Protein AF-A0A937LI56-F1 (afdb_monomer_lite)

Foldseek 3Di:
DKDKDKDWDCPVFWFTKIWIDINNHTDDIDTCCVVVVDPRNGNDGCPVRD

Sequence (50 aa):
MSNVTLGLAGAIGHDPAAALFVDGELVAAVEEERLVRRKHAKEALPYLAA

Secondary structure (DSSP, 8-state):
---EEEEEE-TTSSS-EEEEEETTEEEEEEEHHHHH--GGGTT--STTT-

Structure (mmCIF, N/CA/C/O backbone):
data_AF-A0A937LI56-F1
#
_entry.id   AF-A0A937LI56-F1
#
loop_
_atom_site.group_PDB
_atom_site.id
_atom_site.type_symbol
_atom_site.label_atom_id
_atom_site.label_alt_id
_atom_site.label_comp_id
_atom_site.label_asym_id
_atom_site.label_entity_id
_atom_site.label_seq_id
_atom_site.pdbx_PDB_ins_code
_atom_site.Cartn_x
_atom_site.Cartn_y
_atom_site.Cartn_z
_atom_site.occupancy
_atom_site.B_iso_or_equiv
_atom_site.auth_seq_id
_atom_site.auth_comp_id
_atom_site.auth_asym_id
_atom_site.auth_atom_id
_atom_site.pdbx_PDB_model_num
ATOM 1 N N . MET A 1 1 ? -20.144 4.195 13.914 1.00 83.69 1 MET A N 1
ATOM 2 C CA . MET A 1 1 ? -19.613 4.016 12.547 1.00 83.69 1 MET A CA 1
ATOM 3 C C . MET A 1 1 ? -18.114 3.914 12.680 1.00 83.69 1 MET A C 1
ATOM 5 O O . MET A 1 1 ? -17.570 4.725 13.419 1.00 83.69 1 MET A O 1
ATOM 9 N N . SER A 1 2 ? -17.492 2.927 12.041 1.00 92.50 2 SER A N 1
ATOM 10 C CA . SER A 1 2 ? -16.034 2.794 12.054 1.00 92.50 2 SER A CA 1
ATOM 11 C C . SER A 1 2 ? -15.393 3.816 11.122 1.00 92.50 2 SER A C 1
ATOM 13 O O . SER A 1 2 ? -15.908 4.064 10.030 1.00 92.50 2 SER A O 1
ATOM 15 N N . ASN A 1 3 ? -14.291 4.415 11.560 1.00 97.62 3 ASN A N 1
ATOM 16 C CA . ASN A 1 3 ? -13.452 5.280 10.745 1.00 97.62 3 ASN A CA 1
ATOM 17 C C . ASN A 1 3 ? -12.478 4.416 9.936 1.00 97.62 3 ASN A C 1
ATOM 19 O O . ASN A 1 3 ? -11.762 3.598 10.512 1.00 97.62 3 ASN A O 1
ATOM 23 N N . VAL A 1 4 ? -12.448 4.596 8.617 1.00 98.25 4 VAL A N 1
ATOM 24 C CA . VAL A 1 4 ? -11.586 3.825 7.714 1.00 98.25 4 VAL A CA 1
ATOM 25 C C . VAL A 1 4 ? -10.647 4.779 6.990 1.00 98.25 4 VAL A C 1
ATOM 27 O O . VAL A 1 4 ? -11.100 5.698 6.309 1.00 98.25 4 VAL A O 1
ATOM 30 N N . THR A 1 5 ? -9.343 4.534 7.114 1.00 98.56 5 THR A N 1
ATOM 31 C CA . THR A 1 5 ? -8.294 5.364 6.509 1.00 98.56 5 THR A CA 1
ATOM 32 C C . THR A 1 5 ? -7.442 4.521 5.567 1.00 98.56 5 THR A C 1
ATOM 34 O O . THR A 1 5 ? -6.919 3.483 5.970 1.00 98.56 5 THR A O 1
ATOM 37 N N . LEU A 1 6 ? -7.258 5.001 4.334 1.00 98.19 6 LEU A N 1
ATOM 38 C CA . LEU A 1 6 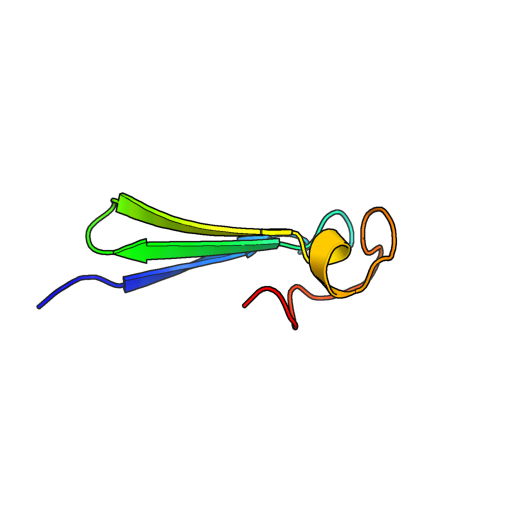? -6.299 4.456 3.372 1.00 98.19 6 LEU A CA 1
ATOM 39 C C . LEU A 1 6 ? -5.045 5.339 3.344 1.00 98.19 6 LEU A C 1
ATOM 41 O O . LEU A 1 6 ? -5.102 6.500 2.938 1.00 98.19 6 LEU A O 1
ATOM 45 N N . GLY A 1 7 ? -3.918 4.792 3.790 1.00 98.19 7 GLY A N 1
ATOM 46 C CA . GLY A 1 7 ? -2.601 5.409 3.670 1.00 98.19 7 GLY A CA 1
ATOM 47 C C . GLY A 1 7 ? -1.931 5.006 2.360 1.00 98.19 7 GLY A C 1
ATOM 48 O O . GLY A 1 7 ? -1.960 3.833 1.997 1.00 98.19 7 GLY A O 1
ATOM 49 N N . LEU A 1 8 ? -1.307 5.965 1.675 1.00 97.94 8 LEU A N 1
ATOM 50 C CA . LEU A 1 8 ? -0.588 5.756 0.417 1.00 9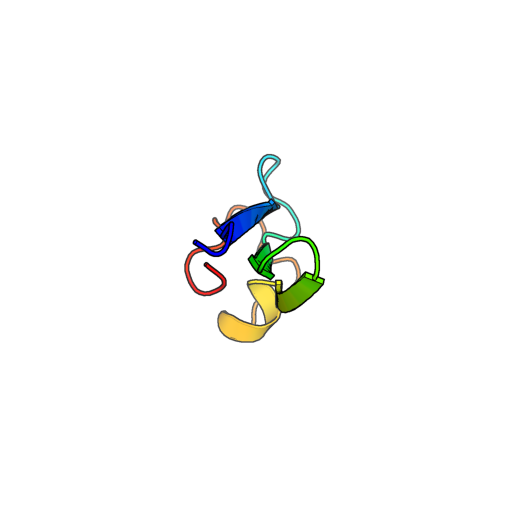7.94 8 LEU A CA 1
ATOM 51 C C . LEU A 1 8 ? 0.851 6.267 0.538 1.00 97.94 8 LEU A C 1
ATOM 53 O O . LEU A 1 8 ? 1.088 7.357 1.062 1.00 97.94 8 LEU A O 1
ATOM 57 N N . ALA A 1 9 ? 1.800 5.493 0.021 1.00 97.12 9 ALA A N 1
ATOM 58 C CA . ALA A 1 9 ? 3.218 5.835 -0.053 1.00 97.12 9 ALA A CA 1
ATOM 59 C C . ALA A 1 9 ? 3.717 5.833 -1.508 1.00 97.12 9 ALA A C 1
ATOM 61 O O . ALA A 1 9 ? 3.040 5.354 -2.417 1.00 97.12 9 ALA A O 1
ATOM 62 N N . GLY A 1 10 ? 4.922 6.366 -1.731 1.00 95.19 10 GLY A N 1
ATOM 63 C CA . GLY A 1 10 ? 5.563 6.379 -3.052 1.00 95.19 10 GLY A CA 1
ATOM 64 C C . GLY A 1 10 ? 5.357 7.649 -3.877 1.00 95.19 10 GLY A C 1
ATOM 65 O O . GLY A 1 10 ? 5.673 7.653 -5.062 1.00 95.19 10 GLY A O 1
ATOM 66 N N . ALA A 1 11 ? 4.897 8.752 -3.273 1.00 93.50 11 ALA A N 1
ATOM 67 C CA . ALA A 1 11 ? 4.664 10.027 -3.971 1.00 93.50 11 ALA A CA 1
ATOM 68 C C . ALA A 1 11 ? 5.910 10.606 -4.679 1.00 93.50 11 ALA A C 1
ATOM 70 O O . ALA A 1 11 ? 5.779 11.400 -5.605 1.00 93.50 11 ALA A O 1
ATOM 71 N N . ILE A 1 12 ? 7.113 10.197 -4.264 1.00 93.62 12 ILE A N 1
ATOM 72 C CA . ILE A 1 12 ? 8.391 10.576 -4.890 1.00 93.62 12 ILE A CA 1
ATOM 73 C C . ILE A 1 12 ? 8.947 9.498 -5.841 1.00 93.62 12 ILE A C 1
ATOM 75 O O . ILE A 1 12 ? 10.110 9.560 -6.230 1.00 93.62 12 ILE A O 1
ATOM 79 N N . GLY A 1 13 ? 8.142 8.495 -6.205 1.00 93.56 13 GLY A N 1
ATOM 80 C CA . GLY A 1 13 ? 8.495 7.467 -7.189 1.00 93.56 13 GLY A CA 1
ATOM 81 C C . GLY A 1 13 ? 9.366 6.318 -6.667 1.00 93.56 13 GLY A C 1
ATOM 82 O O . GLY A 1 13 ? 9.984 5.620 -7.471 1.00 93.56 13 GLY A O 1
ATOM 83 N N . HIS A 1 14 ? 9.434 6.101 -5.352 1.00 96.81 14 HIS A N 1
ATOM 84 C CA . HIS A 1 14 ? 10.204 5.015 -4.735 1.00 96.81 14 HIS A CA 1
ATOM 85 C C . HIS A 1 14 ? 9.382 4.305 -3.655 1.00 96.81 14 HIS A C 1
ATOM 87 O O . HIS A 1 14 ? 8.686 4.980 -2.900 1.00 96.81 14 HIS A O 1
ATOM 93 N N . ASP A 1 15 ? 9.480 2.973 -3.596 1.00 96.88 15 ASP A N 1
ATOM 94 C CA . ASP A 1 15 ? 8.779 2.092 -2.647 1.00 96.88 15 ASP A CA 1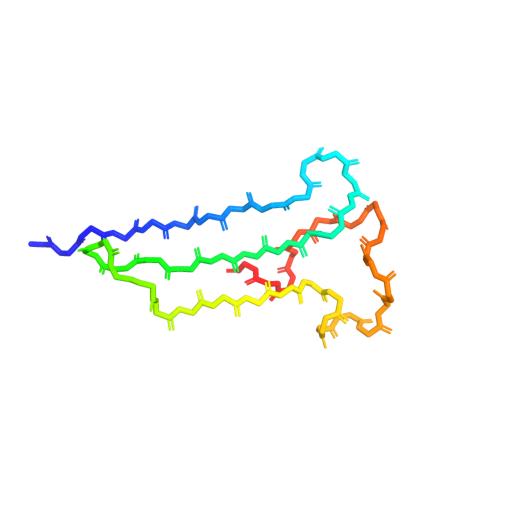
ATOM 95 C C . ASP A 1 15 ? 7.283 2.446 -2.447 1.00 96.88 15 ASP A C 1
ATOM 97 O O . ASP A 1 15 ? 6.848 2.736 -1.329 1.00 96.88 15 ASP A O 1
ATOM 101 N N . PRO A 1 16 ? 6.464 2.468 -3.521 1.00 98.25 16 PRO A N 1
ATOM 102 C CA . PRO A 1 16 ? 5.021 2.625 -3.384 1.00 98.25 16 PRO A CA 1
ATOM 103 C C . PRO A 1 16 ? 4.416 1.488 -2.555 1.00 98.25 16 PRO A C 1
ATOM 105 O O . PRO A 1 16 ? 4.763 0.315 -2.710 1.00 98.25 16 PRO A O 1
ATOM 108 N N . ALA A 1 17 ? 3.491 1.850 -1.672 1.00 98.56 17 ALA A N 1
ATOM 109 C CA . ALA A 1 17 ? 2.808 0.943 -0.759 1.00 98.56 17 ALA A CA 1
ATOM 110 C C . ALA A 1 17 ? 1.446 1.517 -0.356 1.00 98.56 17 ALA A C 1
ATOM 112 O O . ALA A 1 17 ? 1.201 2.718 -0.521 1.00 98.56 17 ALA A O 1
ATOM 113 N N . ALA A 1 18 ? 0.594 0.675 0.223 1.00 98.69 18 ALA A N 1
ATOM 114 C CA . ALA A 1 18 ? -0.654 1.100 0.843 1.00 98.69 18 ALA A CA 1
ATOM 115 C C . ALA A 1 18 ? -0.862 0.434 2.210 1.00 98.69 18 ALA A C 1
ATOM 117 O O . ALA A 1 18 ? -0.337 -0.652 2.478 1.00 98.69 18 ALA A O 1
ATOM 118 N N . ALA A 1 19 ? -1.626 1.101 3.077 1.00 98.75 19 ALA A N 1
ATOM 119 C CA . ALA A 1 19 ? -2.007 0.601 4.394 1.00 98.75 19 ALA A CA 1
ATOM 120 C C . ALA A 1 19 ? -3.468 0.937 4.710 1.00 98.75 19 ALA A C 1
ATOM 122 O O . ALA A 1 19 ? -3.904 2.073 4.516 1.00 98.75 19 ALA A O 1
ATOM 123 N N . LEU A 1 20 ? -4.210 -0.036 5.234 1.00 98.56 20 LEU A N 1
ATOM 124 C CA . LEU A 1 20 ? -5.593 0.120 5.665 1.00 98.56 20 LEU A CA 1
ATOM 125 C C . LEU A 1 20 ? -5.647 0.178 7.190 1.00 98.56 20 LEU A C 1
ATOM 127 O O . LEU A 1 20 ? -5.162 -0.731 7.869 1.00 98.56 20 LEU A O 1
ATOM 131 N N . PHE A 1 21 ? -6.281 1.226 7.709 1.00 98.69 21 PHE A N 1
ATOM 132 C CA . PHE A 1 21 ? -6.580 1.372 9.128 1.00 98.69 21 PHE A CA 1
ATOM 133 C C . PHE A 1 21 ? -8.086 1.355 9.367 1.00 98.69 21 PHE A C 1
ATOM 135 O O . PHE A 1 21 ? -8.840 1.987 8.622 1.00 98.69 21 PHE A O 1
ATOM 142 N N . VAL A 1 22 ? -8.509 0.685 10.437 1.00 98.56 22 VAL A N 1
ATOM 143 C CA . VAL A 1 22 ? -9.891 0.695 10.933 1.00 98.56 22 VAL A CA 1
ATOM 144 C C . VAL A 1 22 ? -9.864 1.141 12.387 1.00 98.56 22 VAL A C 1
ATOM 146 O O . VAL A 1 22 ? -9.217 0.511 13.214 1.00 98.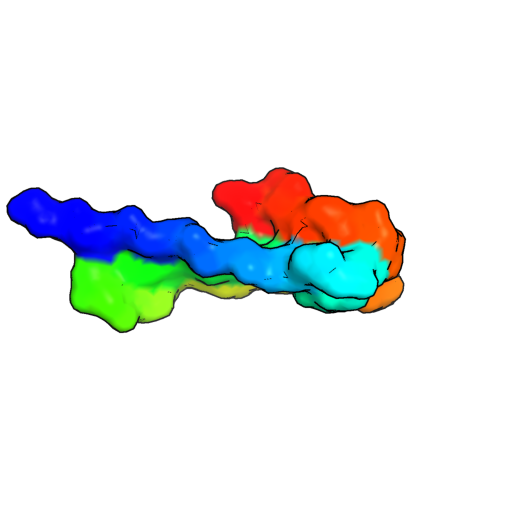56 22 VAL A O 1
ATOM 149 N N . ASP A 1 23 ? -10.524 2.259 12.686 1.00 98.12 23 ASP A N 1
ATOM 150 C CA . ASP A 1 23 ? -10.593 2.848 14.030 1.00 98.12 23 ASP A CA 1
ATOM 151 C C . ASP A 1 23 ? -9.208 3.081 14.677 1.00 98.12 23 ASP A C 1
ATOM 153 O O . ASP A 1 23 ? -9.043 3.010 15.890 1.00 98.12 23 ASP A O 1
ATOM 157 N N . GLY A 1 24 ? -8.205 3.402 13.848 1.00 97.56 24 GLY A N 1
ATOM 158 C CA . GLY A 1 24 ? -6.821 3.654 14.269 1.00 97.56 24 GLY A CA 1
ATOM 159 C C . GLY A 1 24 ? -5.924 2.412 14.304 1.00 97.56 24 GLY A C 1
ATOM 160 O O . GLY A 1 24 ? -4.709 2.563 14.407 1.00 97.56 24 GLY A O 1
ATOM 161 N N . GLU A 1 25 ? -6.485 1.213 14.140 1.00 98.44 25 GLU A N 1
ATOM 162 C CA . GLU A 1 25 ? -5.740 -0.048 14.117 1.00 98.44 25 GLU A CA 1
ATOM 163 C C . GLU A 1 25 ? -5.313 -0.422 12.697 1.00 98.44 25 GLU A C 1
ATOM 165 O O . GLU A 1 25 ? -6.108 -0.350 11.757 1.00 98.44 25 GLU A O 1
ATOM 170 N N . LEU A 1 26 ? -4.058 -0.851 12.537 1.00 98.19 26 LEU A N 1
ATOM 171 C CA . LEU A 1 26 ? -3.536 -1.329 11.258 1.00 98.19 26 LEU A CA 1
ATOM 172 C C . LEU A 1 26 ? -4.090 -2.726 10.959 1.00 98.19 26 LEU A C 1
ATOM 174 O O . LEU A 1 26 ? -3.750 -3.687 11.648 1.00 98.19 26 LEU A O 1
ATOM 178 N N . VAL A 1 27 ? -4.890 -2.855 9.900 1.00 98.50 27 VAL A N 1
ATOM 179 C CA . VAL A 1 27 ? -5.489 -4.145 9.509 1.00 98.50 27 VAL A CA 1
ATOM 180 C C . VAL A 1 27 ? -4.779 -4.806 8.329 1.00 98.50 27 VAL A C 1
ATOM 182 O O . VAL A 1 27 ? -4.752 -6.031 8.239 1.00 98.50 27 VAL A O 1
ATOM 185 N N . ALA A 1 28 ? -4.183 -4.019 7.432 1.00 98.56 28 ALA A N 1
ATOM 186 C CA . ALA A 1 28 ? -3.401 -4.526 6.309 1.00 98.56 28 ALA A CA 1
ATOM 187 C C . ALA A 1 28 ? -2.364 -3.494 5.860 1.00 98.56 28 ALA A C 1
ATOM 189 O O . ALA A 1 28 ? -2.623 -2.293 5.894 1.00 98.56 28 ALA A O 1
ATOM 190 N N . ALA A 1 29 ? -1.210 -3.965 5.396 1.00 98.62 29 ALA A N 1
ATOM 191 C CA . ALA A 1 29 ? -0.215 -3.154 4.707 1.00 98.62 29 ALA A CA 1
ATOM 192 C C . ALA A 1 29 ? 0.534 -4.015 3.693 1.00 98.62 29 ALA A C 1
ATOM 194 O O . ALA A 1 29 ? 0.875 -5.165 3.982 1.00 98.62 29 ALA A O 1
ATOM 195 N N . VAL A 1 30 ? 0.804 -3.459 2.515 1.00 98.62 30 VAL A N 1
ATOM 196 C CA . VAL A 1 30 ? 1.561 -4.153 1.473 1.00 98.62 30 VAL A CA 1
ATOM 197 C C . VAL A 1 30 ? 2.338 -3.159 0.616 1.00 98.62 30 VAL A C 1
ATOM 199 O O . VAL A 1 30 ? 1.845 -2.088 0.264 1.00 98.62 30 VAL A O 1
ATOM 202 N N . GLU A 1 31 ? 3.575 -3.518 0.281 1.00 98.50 31 GLU A N 1
ATOM 203 C CA . GLU A 1 31 ? 4.366 -2.796 -0.715 1.00 98.50 31 GLU A CA 1
ATOM 204 C C . GLU A 1 31 ? 4.033 -3.306 -2.120 1.00 98.50 31 GLU A C 1
ATOM 206 O O . GLU A 1 31 ? 3.958 -4.518 -2.351 1.00 98.50 31 GLU A O 1
ATOM 211 N N . GLU A 1 32 ? 3.930 -2.390 -3.083 1.00 98.56 32 GLU A N 1
ATOM 212 C CA . GLU A 1 32 ? 3.618 -2.693 -4.484 1.00 98.56 32 GLU A CA 1
ATOM 213 C C . GLU A 1 32 ? 4.602 -3.722 -5.061 1.00 98.56 32 GLU A C 1
ATOM 215 O O . GLU A 1 32 ? 4.208 -4.639 -5.783 1.00 98.56 32 GLU A O 1
ATOM 220 N N . GLU A 1 33 ? 5.889 -3.640 -4.692 1.00 98.62 33 GLU A N 1
ATOM 221 C CA . GLU A 1 33 ? 6.930 -4.551 -5.185 1.00 98.62 33 GLU A CA 1
ATOM 222 C C . GLU A 1 33 ? 6.655 -6.029 -4.879 1.00 98.62 33 GLU A C 1
ATOM 224 O O . GLU A 1 33 ? 7.101 -6.911 -5.623 1.00 98.62 33 GLU A O 1
ATOM 229 N N . ARG A 1 34 ? 5.894 -6.324 -3.814 1.00 98.44 34 ARG A N 1
ATOM 230 C CA . ARG A 1 34 ? 5.516 -7.697 -3.461 1.00 98.44 34 ARG A CA 1
ATOM 231 C C . ARG A 1 34 ? 4.532 -8.272 -4.469 1.00 98.44 34 ARG A C 1
ATOM 233 O O . ARG A 1 34 ? 4.597 -9.474 -4.723 1.00 98.44 34 ARG A O 1
ATOM 240 N N . LEU A 1 35 ? 3.714 -7.415 -5.076 1.00 98.38 35 LEU A N 1
ATOM 241 C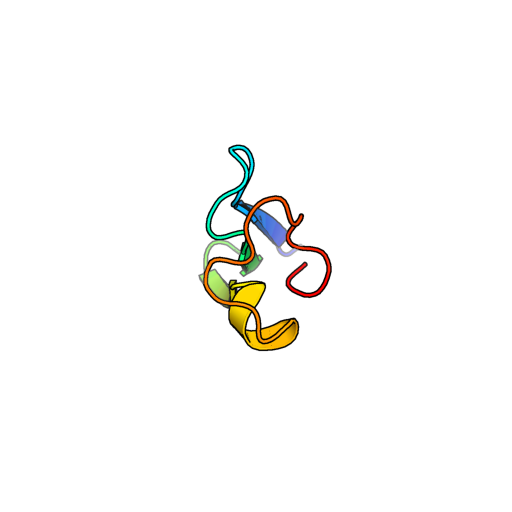 CA . LEU A 1 35 ? 2.644 -7.757 -6.006 1.00 98.38 35 LEU A CA 1
ATOM 242 C C . LEU A 1 35 ? 3.134 -7.709 -7.458 1.00 98.38 35 LEU A C 1
ATOM 244 O O .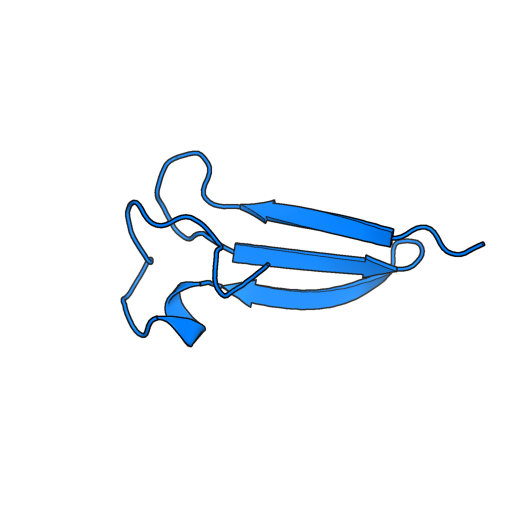 LEU A 1 35 ? 2.986 -8.688 -8.184 1.00 98.38 35 LEU A O 1
ATOM 248 N N . VAL A 1 36 ? 3.825 -6.635 -7.859 1.00 97.81 36 VAL A N 1
ATOM 249 C CA . VAL A 1 36 ? 4.371 -6.493 -9.226 1.00 97.81 36 VAL A CA 1
ATOM 250 C C . VAL A 1 36 ? 5.684 -7.249 -9.446 1.00 97.81 36 VAL A C 1
ATOM 252 O O . VAL A 1 36 ? 6.187 -7.313 -10.565 1.00 97.81 36 VAL A O 1
ATOM 255 N N . ARG A 1 37 ? 6.276 -7.803 -8.379 1.00 98.00 37 ARG A N 1
ATOM 256 C CA . ARG A 1 37 ? 7.532 -8.580 -8.402 1.00 98.00 37 ARG A CA 1
ATOM 257 C C . ARG A 1 37 ? 8.734 -7.812 -8.970 1.00 98.00 37 ARG A C 1
ATOM 259 O O . ARG A 1 37 ? 9.686 -8.411 -9.467 1.00 98.00 37 ARG A O 1
ATOM 266 N N . ARG A 1 38 ? 8.718 -6.482 -8.853 1.00 97.75 38 ARG A N 1
ATOM 267 C CA . ARG A 1 38 ? 9.772 -5.566 -9.309 1.00 97.75 38 ARG A CA 1
ATOM 268 C C . ARG A 1 38 ? 10.328 -4.792 -8.121 1.00 97.75 38 ARG A C 1
ATOM 270 O O . ARG A 1 38 ? 9.617 -3.970 -7.551 1.00 97.75 38 ARG A O 1
ATOM 277 N N . LYS A 1 39 ? 11.600 -5.026 -7.789 1.00 98.00 39 LYS A N 1
ATOM 278 C CA . LYS A 1 39 ? 12.286 -4.397 -6.650 1.00 98.00 39 LYS A CA 1
ATOM 279 C C . LYS A 1 39 ? 12.152 -2.865 -6.679 1.00 98.00 39 LYS A C 1
ATOM 281 O O . LYS A 1 39 ? 12.377 -2.246 -7.721 1.00 98.00 39 LYS A O 1
ATOM 286 N N . HIS A 1 40 ? 11.795 -2.286 -5.540 1.00 96.81 40 HIS A N 1
ATOM 287 C CA . HIS A 1 40 ? 11.484 -0.882 -5.256 1.00 96.81 40 HIS A CA 1
ATOM 288 C C . HIS A 1 40 ? 10.297 -0.282 -6.003 1.00 96.81 40 HIS A C 1
ATOM 290 O O . HIS A 1 40 ? 9.985 0.890 -5.802 1.00 96.81 40 HIS A O 1
ATOM 296 N N . ALA A 1 41 ? 9.685 -1.043 -6.917 1.00 97.31 41 ALA A N 1
ATOM 297 C CA . ALA A 1 41 ? 8.612 -0.602 -7.798 1.00 97.31 41 ALA A CA 1
ATOM 298 C C . ALA A 1 41 ? 8.785 0.852 -8.299 1.00 97.31 41 ALA A C 1
ATOM 300 O O . ALA A 1 41 ? 7.826 1.615 -8.337 1.00 97.31 41 ALA A O 1
ATOM 301 N N . LYS A 1 42 ? 10.010 1.232 -8.702 1.00 97.44 42 LYS A N 1
ATOM 302 C CA . LYS A 1 42 ? 10.353 2.619 -9.062 1.00 97.44 42 LYS A CA 1
ATOM 303 C C . LYS A 1 42 ? 9.399 3.196 -10.103 1.00 97.44 42 LYS A C 1
ATOM 305 O O . LYS A 1 42 ? 9.077 2.520 -11.081 1.00 97.44 42 LYS A O 1
ATOM 310 N N . GLU A 1 43 ? 8.975 4.436 -9.891 1.00 96.25 43 GLU A N 1
ATOM 311 C CA . GLU A 1 43 ? 8.033 5.164 -10.755 1.00 96.25 43 GLU A CA 1
ATOM 312 C C . GLU A 1 43 ? 6.654 4.491 -10.916 1.00 96.25 43 GLU A C 1
ATOM 314 O O . GLU A 1 43 ? 5.878 4.882 -11.783 1.00 96.25 43 GLU A O 1
ATOM 319 N N . ALA A 1 44 ? 6.319 3.483 -10.099 1.00 95.69 44 ALA A N 1
ATOM 320 C CA . ALA A 1 44 ? 4.953 2.972 -10.018 1.00 95.69 44 ALA A CA 1
ATOM 321 C C . ALA A 1 44 ? 4.125 3.759 -8.998 1.00 95.69 44 ALA A C 1
ATOM 323 O O . ALA A 1 44 ? 4.645 4.341 -8.045 1.00 95.69 44 ALA A O 1
ATOM 324 N N . LEU A 1 45 ? 2.812 3.713 -9.191 1.00 96.12 45 LEU A N 1
ATOM 325 C CA . LEU A 1 45 ? 1.830 4.029 -8.161 1.00 96.12 45 LEU A CA 1
ATOM 326 C C . LEU A 1 45 ? 1.547 2.764 -7.329 1.00 96.12 45 LEU A C 1
ATOM 328 O O . LEU A 1 45 ? 1.762 1.662 -7.839 1.00 96.12 45 LEU A O 1
ATOM 332 N N . PRO A 1 46 ? 1.040 2.885 -6.089 1.00 97.12 46 PRO A N 1
ATOM 333 C CA . PRO A 1 46 ? 0.578 1.745 -5.293 1.00 97.12 46 PRO A CA 1
ATOM 334 C C . PRO A 1 46 ? -0.768 1.214 -5.823 1.00 97.12 46 PRO A C 1
ATOM 336 O O . PRO A 1 46 ? -1.782 1.301 -5.140 1.00 97.12 46 PRO A O 1
ATOM 339 N N . TYR A 1 47 ? -0.810 0.763 -7.080 1.00 97.06 47 TYR A N 1
ATOM 340 C CA . TYR A 1 47 ? -2.050 0.392 -7.767 1.00 97.06 47 TYR A CA 1
ATOM 341 C C . TYR A 1 47 ? -2.565 -0.986 -7.356 1.00 97.06 47 TYR A C 1
ATOM 343 O O . TYR A 1 47 ? -3.762 -1.138 -7.151 1.00 97.06 47 TYR A O 1
ATOM 351 N N . LEU A 1 48 ? -1.687 -1.988 -7.254 1.00 97.81 48 LEU A N 1
ATOM 352 C CA . LEU A 1 48 ? -2.081 -3.309 -6.763 1.00 97.81 48 LEU A CA 1
ATOM 353 C C . LEU A 1 48 ? -2.161 -3.343 -5.234 1.00 97.81 48 LEU A C 1
ATOM 355 O O . LEU A 1 48 ? -2.848 -4.198 -4.681 1.00 97.81 48 LEU A O 1
ATOM 359 N N . ALA A 1 49 ? -1.415 -2.464 -4.562 1.00 97.88 49 ALA A N 1
ATOM 360 C CA . ALA A 1 49 ? -1.380 -2.382 -3.110 1.00 97.88 49 ALA A CA 1
ATOM 361 C C . ALA A 1 49 ? -2.629 -1.726 -2.492 1.00 97.88 49 ALA A C 1
ATOM 363 O O . ALA A 1 49 ? -2.972 -2.083 -1.364 1.00 97.88 49 ALA A O 1
ATOM 364 N N . ALA A 1 50 ? -3.259 -0.769 -3.185 1.00 95.06 50 ALA A N 1
ATOM 365 C CA . ALA A 1 50 ? -4.428 -0.014 -2.714 1.00 95.06 50 ALA A CA 1
ATOM 366 C C . ALA A 1 50 ? -5.759 -0.721 -3.010 1.00 95.06 50 ALA A C 1
ATOM 368 O O . ALA A 1 50 ? -6.656 -0.623 -2.142 1.00 95.06 50 ALA A O 1
#

pLDDT: mean 97.14, std 2.45, range [83.69, 98.75]

Radius of gyration: 11.5 Å; chains: 1; bounding box: 32×19×25 Å